Protein AF-A0A9N9HHV9-F1 (afdb_monomer_lite)

Foldseek 3Di:
DDQPPWDFDPVQVVQQAPDDDPQWDDDGGPQQWTAGHQQQDWQRIAHDDDGTPDRNDPGGTDGDPDDDDDDDDDPPCPVPVVPD

Organism: NCBI:txid94023

pLDDT: mean 79.49, std 14.77, range [39.12, 93.81]

Radius of gyration: 15.47 Å; chains: 1; bounding box: 33×30×46 Å

Structure (mmCIF, N/CA/C/O backbone):
data_AF-A0A9N9HHV9-F1
#
_entry.id   AF-A0A9N9HHV9-F1
#
loop_
_atom_site.group_PDB
_atom_site.id
_atom_site.type_symbol
_atom_site.label_atom_id
_atom_site.label_alt_id
_atom_site.label_comp_id
_atom_site.label_asym_id
_atom_site.label_entity_id
_atom_site.label_seq_id
_atom_site.pdbx_PDB_ins_code
_atom_site.Cartn_x
_atom_site.Cartn_y
_atom_site.Cartn_z
_atom_site.occupancy
_atom_site.B_iso_or_equiv
_atom_site.auth_seq_id
_atom_site.auth_comp_id
_atom_site.auth_asym_id
_atom_site.auth_atom_id
_atom_site.pdbx_PDB_model_num
ATOM 1 N N . GLU A 1 1 ? -1.451 15.460 5.845 1.00 44.19 1 GLU A N 1
ATOM 2 C CA . GLU A 1 1 ? -1.711 15.811 4.432 1.00 44.19 1 GLU A CA 1
ATOM 3 C C . GLU A 1 1 ? -0.720 14.984 3.627 1.00 44.19 1 GLU A C 1
ATOM 5 O O . GLU A 1 1 ? 0.322 15.484 3.245 1.00 44.19 1 GLU A O 1
ATOM 10 N N . ASP A 1 2 ? -0.954 13.672 3.506 1.00 45.81 2 ASP A N 1
ATOM 11 C CA . ASP A 1 2 ? 0.135 12.726 3.196 1.00 45.81 2 ASP A CA 1
ATOM 12 C C . ASP A 1 2 ? -0.264 11.712 2.127 1.00 45.81 2 ASP A C 1
ATOM 14 O O . ASP A 1 2 ? -0.046 10.512 2.248 1.00 45.81 2 ASP A O 1
ATOM 18 N N . ALA A 1 3 ? -0.815 12.203 1.019 1.00 48.72 3 ALA A N 1
ATOM 19 C CA . ALA A 1 3 ? -0.873 11.419 -0.210 1.00 48.72 3 ALA A CA 1
ATOM 20 C C . ALA A 1 3 ? 0.490 11.490 -0.926 1.00 48.72 3 ALA A C 1
ATOM 22 O O . ALA A 1 3 ? 0.614 12.056 -2.014 1.00 48.72 3 ALA A O 1
ATOM 23 N N . LYS A 1 4 ? 1.553 10.957 -0.306 1.00 59.12 4 LYS A N 1
ATOM 24 C CA . LYS A 1 4 ? 2.847 10.812 -0.984 1.00 59.12 4 LYS A CA 1
ATOM 25 C C . LYS A 1 4 ? 2.785 9.594 -1.894 1.00 59.12 4 LYS A C 1
ATOM 27 O O . LYS A 1 4 ? 2.952 8.459 -1.461 1.00 59.12 4 LYS A O 1
ATOM 32 N N . LEU A 1 5 ? 2.569 9.838 -3.184 1.00 60.78 5 LEU A N 1
ATOM 33 C CA . LEU A 1 5 ? 2.829 8.843 -4.221 1.00 60.78 5 LEU A CA 1
ATOM 34 C C . LEU A 1 5 ? 4.329 8.513 -4.205 1.00 60.78 5 LEU A C 1
ATOM 36 O O . LEU A 1 5 ? 5.142 9.228 -4.792 1.00 60.78 5 LEU A O 1
ATOM 40 N N . SER A 1 6 ? 4.703 7.451 -3.492 1.00 69.31 6 SER A N 1
ATOM 41 C CA . SER A 1 6 ? 6.087 6.989 -3.445 1.00 69.31 6 SER A CA 1
ATOM 42 C C . SER A 1 6 ? 6.478 6.388 -4.798 1.00 69.31 6 SER A C 1
ATOM 44 O O . SER A 1 6 ? 5.672 5.757 -5.487 1.00 69.31 6 SER A O 1
ATOM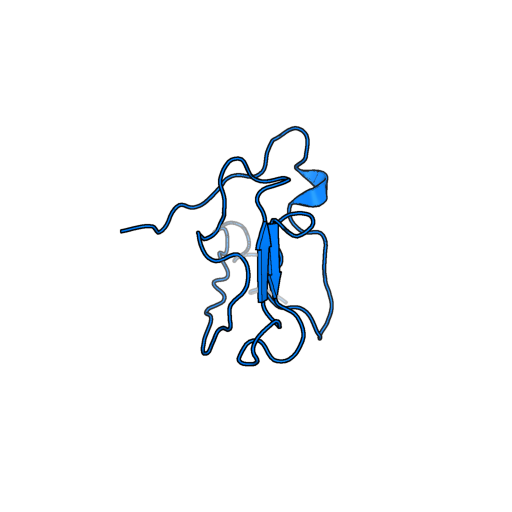 46 N N . ARG A 1 7 ? 7.725 6.611 -5.220 1.00 78.94 7 ARG A N 1
ATOM 47 C CA . ARG A 1 7 ? 8.255 6.097 -6.491 1.00 78.94 7 ARG A CA 1
ATOM 48 C C . ARG A 1 7 ? 9.099 4.861 -6.227 1.00 78.94 7 ARG A C 1
ATOM 50 O O . ARG A 1 7 ? 9.907 4.859 -5.299 1.00 78.94 7 ARG A O 1
ATOM 57 N N . VAL A 1 8 ? 8.989 3.858 -7.099 1.00 80.31 8 VAL A N 1
ATOM 58 C CA . VAL A 1 8 ? 9.907 2.717 -7.051 1.00 80.31 8 VAL A CA 1
ATOM 59 C C . VAL A 1 8 ? 11.327 3.179 -7.384 1.00 80.31 8 VAL A C 1
ATOM 61 O O . VAL A 1 8 ? 11.535 3.989 -8.299 1.00 80.31 8 VAL A O 1
ATOM 64 N N . SER A 1 9 ? 12.319 2.653 -6.667 1.00 80.31 9 SER A N 1
ATOM 65 C CA . SER A 1 9 ? 13.716 2.841 -7.044 1.00 80.31 9 SER A CA 1
ATOM 66 C C . SER A 1 9 ? 13.960 2.258 -8.437 1.00 80.31 9 SER A C 1
ATOM 68 O O . SER A 1 9 ? 13.596 1.115 -8.716 1.00 80.31 9 SER A O 1
ATOM 70 N N . ARG A 1 10 ? 14.633 3.007 -9.323 1.00 80.81 10 ARG A N 1
ATOM 71 C CA . ARG A 1 10 ? 14.956 2.529 -10.685 1.00 80.81 10 ARG A CA 1
ATOM 72 C C . ARG A 1 10 ? 15.680 1.180 -10.666 1.00 80.81 10 ARG A C 1
ATOM 74 O O . ARG A 1 10 ? 15.394 0.323 -11.497 1.00 80.81 10 ARG A O 1
ATOM 81 N N . GLN A 1 11 ? 16.573 0.995 -9.697 1.00 85.81 11 GLN A N 1
ATOM 82 C CA . GLN A 1 11 ? 17.389 -0.210 -9.534 1.00 85.81 11 GLN A CA 1
ATOM 83 C C . GLN A 1 11 ? 16.571 -1.425 -9.075 1.00 85.81 11 GLN A C 1
ATOM 85 O O . GLN A 1 11 ? 16.972 -2.555 -9.329 1.00 85.81 11 GLN A O 1
ATOM 90 N N . ARG A 1 12 ? 15.422 -1.196 -8.428 1.00 83.69 12 ARG A N 1
ATOM 91 C CA . ARG A 1 12 ? 14.544 -2.235 -7.867 1.00 83.69 12 ARG A CA 1
ATOM 92 C C . ARG A 1 12 ? 13.172 -2.282 -8.549 1.00 83.69 12 ARG A C 1
ATOM 94 O O . ARG A 1 12 ? 12.232 -2.879 -8.047 1.00 83.69 12 ARG A O 1
ATOM 101 N N . SER A 1 13 ? 13.060 -1.685 -9.737 1.00 85.25 13 SER A N 1
ATOM 102 C CA . SER A 1 13 ? 11.803 -1.571 -10.493 1.00 85.25 13 SER A CA 1
ATOM 103 C C . SER A 1 13 ? 11.144 -2.913 -10.827 1.00 85.25 13 SER A C 1
ATOM 105 O O . SER A 1 13 ? 9.924 -2.986 -10.938 1.00 85.25 13 SER A O 1
ATOM 107 N N . TYR A 1 14 ? 11.925 -3.987 -10.920 1.00 85.38 14 TYR A N 1
ATOM 108 C CA . TYR A 1 14 ? 11.427 -5.346 -11.125 1.00 85.38 14 TYR A CA 1
ATOM 109 C C . TYR A 1 14 ? 10.660 -5.914 -9.917 1.00 85.38 14 TYR A C 1
ATOM 111 O O . TYR A 1 14 ? 9.919 -6.880 -10.080 1.00 85.38 14 TYR A O 1
ATOM 119 N N . TYR A 1 15 ? 10.788 -5.304 -8.734 1.00 83.88 15 TYR A N 1
ATOM 120 C CA . TYR A 1 15 ? 9.996 -5.630 -7.548 1.00 83.88 15 TYR A CA 1
ATOM 121 C C . TYR A 1 15 ? 8.803 -4.700 -7.334 1.00 83.88 15 TYR A C 1
ATOM 123 O O . TYR A 1 15 ? 8.055 -4.910 -6.390 1.00 83.88 15 TYR A O 1
ATOM 131 N N . ALA A 1 16 ? 8.567 -3.716 -8.214 1.00 83.12 16 ALA A N 1
ATOM 132 C CA . ALA A 1 16 ? 7.506 -2.719 -8.034 1.00 83.12 16 ALA A CA 1
ATOM 133 C C . ALA A 1 16 ? 6.132 -3.334 -7.720 1.00 83.12 16 ALA A C 1
ATOM 135 O O . ALA A 1 16 ? 5.370 -2.757 -6.950 1.00 83.12 16 ALA A O 1
ATOM 136 N N . ILE A 1 17 ? 5.833 -4.499 -8.303 1.00 82.81 17 ILE A N 1
ATOM 137 C CA . ILE A 1 17 ? 4.628 -5.290 -8.043 1.00 82.81 17 ILE A CA 1
ATOM 138 C C . ILE A 1 17 ? 5.056 -6.756 -7.951 1.00 82.81 17 ILE A C 1
ATOM 140 O O . ILE A 1 17 ? 5.277 -7.401 -8.977 1.00 82.81 17 ILE A O 1
ATOM 144 N N . ARG A 1 18 ? 5.220 -7.279 -6.730 1.00 78.62 18 ARG A N 1
ATOM 145 C CA . ARG A 1 18 ? 5.745 -8.639 -6.524 1.00 78.62 18 ARG A CA 1
ATOM 146 C C . ARG A 1 18 ? 4.667 -9.705 -6.360 1.00 78.62 18 ARG A C 1
ATOM 148 O O . ARG A 1 18 ? 4.806 -10.802 -6.897 1.00 78.62 18 ARG A O 1
ATOM 155 N N . PHE A 1 19 ? 3.616 -9.403 -5.606 1.00 76.75 19 PHE A N 1
ATOM 156 C CA . PHE A 1 19 ? 2.568 -10.368 -5.289 1.00 76.75 19 PHE A CA 1
ATOM 157 C C . PHE A 1 19 ? 1.356 -10.162 -6.191 1.00 76.75 19 PHE A C 1
ATOM 159 O O . PHE A 1 19 ? 0.904 -9.039 -6.412 1.00 76.75 19 PHE A O 1
ATOM 166 N N . ASN A 1 20 ? 0.836 -11.268 -6.715 1.00 70.50 20 ASN A N 1
ATOM 167 C CA . ASN A 1 20 ? -0.441 -11.328 -7.404 1.00 70.50 20 ASN A CA 1
ATOM 168 C C . ASN A 1 20 ? -1.178 -12.600 -6.958 1.00 70.50 20 ASN A C 1
ATOM 170 O O . ASN A 1 20 ? -0.559 -13.583 -6.557 1.00 70.50 20 ASN A O 1
ATOM 174 N N . GLY A 1 21 ? -2.505 -12.559 -6.958 1.00 80.44 21 GLY A N 1
ATOM 175 C CA . GLY A 1 21 ? -3.338 -13.663 -6.490 1.00 80.44 21 GLY A CA 1
ATOM 176 C C . GLY A 1 21 ? -4.714 -13.164 -6.079 1.00 80.44 21 GLY A C 1
ATOM 177 O O . GLY A 1 21 ? -4.934 -11.960 -5.972 1.00 80.44 21 GLY A O 1
ATOM 178 N N . ARG A 1 22 ? -5.657 -14.085 -5.873 1.00 84.56 22 ARG A N 1
ATOM 179 C CA . ARG A 1 22 ? -7.024 -13.722 -5.452 1.00 84.56 22 ARG A CA 1
ATOM 180 C C . ARG A 1 22 ? -7.092 -13.345 -3.977 1.00 84.56 22 ARG A C 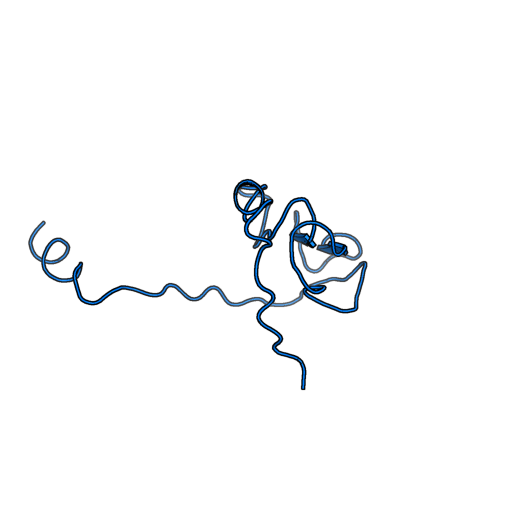1
ATOM 182 O O . ARG A 1 22 ? -8.015 -12.664 -3.557 1.00 84.56 22 ARG A O 1
ATOM 189 N N . GLU A 1 23 ? -6.112 -13.796 -3.215 1.00 86.62 23 GLU A N 1
ATOM 190 C CA . GLU A 1 23 ? -5.924 -13.516 -1.803 1.00 86.62 23 GLU A CA 1
ATOM 191 C 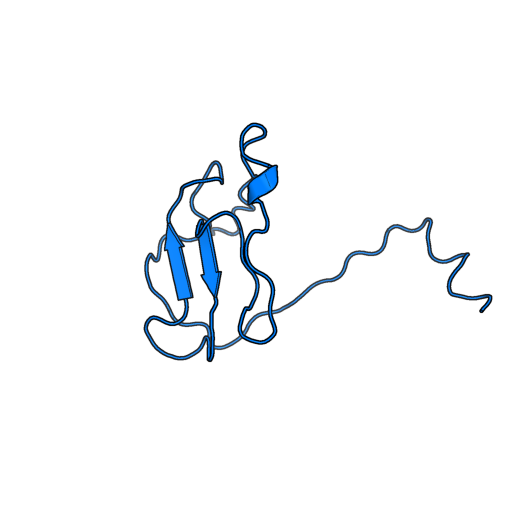C . GLU A 1 23 ? -5.121 -12.236 -1.543 1.00 86.62 23 GLU A C 1
ATOM 193 O O . GLU A 1 23 ? -4.925 -11.887 -0.384 1.00 86.62 23 GLU A O 1
ATOM 198 N N . TYR A 1 24 ? -4.632 -11.553 -2.582 1.00 85.88 24 TYR A N 1
ATOM 199 C CA . TYR A 1 24 ? -3.849 -10.328 -2.442 1.00 85.88 24 TYR A CA 1
ATOM 200 C C . TYR A 1 24 ? -4.627 -9.119 -2.956 1.00 85.88 24 TYR A C 1
ATOM 202 O O . TYR A 1 24 ? -5.292 -9.170 -3.991 1.00 85.88 24 TYR A O 1
ATOM 210 N N . GLY A 1 25 ? -4.515 -8.021 -2.216 1.00 85.19 25 GLY A N 1
ATOM 211 C CA . GLY A 1 25 ? -4.941 -6.700 -2.649 1.00 85.19 25 GLY A CA 1
ATOM 212 C C . GLY A 1 25 ? -3.845 -6.010 -3.464 1.00 85.19 25 GLY A C 1
ATOM 213 O O . GLY A 1 25 ? -2.986 -6.669 -4.056 1.00 85.19 25 GLY A O 1
ATOM 214 N N . PRO A 1 26 ? -3.842 -4.670 -3.498 1.00 7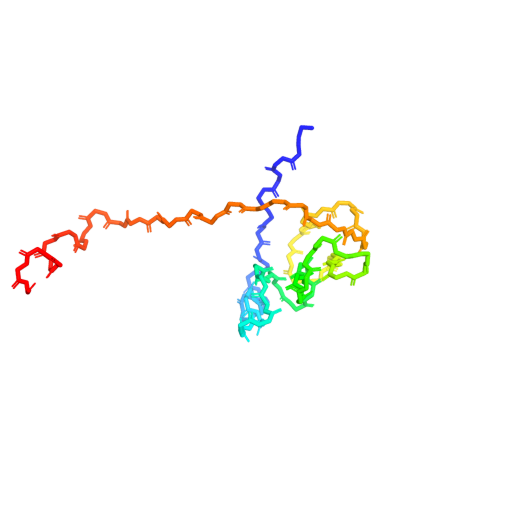9.88 26 PRO A N 1
ATOM 215 C CA . PRO A 1 26 ? -2.694 -3.910 -3.971 1.00 79.88 26 PRO A CA 1
ATOM 216 C C . PRO A 1 26 ? -1.426 -4.307 -3.203 1.00 79.88 26 PRO A C 1
ATOM 218 O O . PRO A 1 26 ? -1.373 -4.232 -1.976 1.00 79.88 26 PRO A O 1
ATOM 221 N N . CYS A 1 27 ? -0.397 -4.718 -3.938 1.00 83.19 27 CYS A N 1
ATOM 222 C CA . CYS A 1 27 ? 0.934 -4.934 -3.395 1.00 83.19 27 CYS A CA 1
ATOM 223 C C . CYS A 1 27 ? 1.929 -4.057 -4.146 1.00 83.19 27 CYS A C 1
ATOM 225 O O . CYS A 1 27 ? 1.945 -4.044 -5.379 1.00 83.19 27 CYS A O 1
ATOM 227 N N . PHE A 1 28 ? 2.753 -3.341 -3.390 1.00 87.19 28 PHE A N 1
ATOM 228 C CA . PHE A 1 28 ? 3.821 -2.501 -3.915 1.00 87.19 28 PHE A CA 1
ATOM 229 C C . PHE A 1 28 ? 5.140 -2.983 -3.336 1.00 87.19 28 PHE A C 1
ATOM 231 O O . PHE A 1 28 ? 5.213 -3.281 -2.143 1.00 87.19 28 PHE A O 1
ATOM 238 N N . GLY A 1 29 ? 6.163 -3.065 -4.179 1.00 86.75 29 GLY A N 1
ATOM 239 C CA . GLY A 1 29 ? 7.459 -3.580 -3.760 1.00 86.75 29 GLY A CA 1
ATOM 240 C C . GLY A 1 29 ? 7.410 -5.053 -3.341 1.00 86.75 29 GLY A C 1
ATOM 241 O O . GLY A 1 29 ? 6.395 -5.756 -3.426 1.00 86.75 29 GLY A O 1
ATOM 242 N N . ASP A 1 30 ? 8.533 -5.509 -2.820 1.00 85.44 30 ASP A N 1
ATOM 243 C CA . ASP A 1 30 ? 8.719 -6.714 -2.045 1.00 85.44 30 ASP A CA 1
ATOM 244 C C . ASP A 1 30 ? 8.417 -6.423 -0.573 1.00 85.44 30 ASP A C 1
ATOM 246 O O . ASP A 1 30 ? 9.303 -6.416 0.279 1.00 85.44 30 ASP A O 1
ATOM 250 N N . LYS A 1 31 ? 7.118 -6.249 -0.286 1.00 83.94 31 LYS A N 1
ATOM 251 C CA . LYS A 1 31 ? 6.537 -5.961 1.042 1.00 83.94 31 LYS A CA 1
ATOM 252 C C . LYS A 1 31 ? 6.540 -4.484 1.453 1.00 83.94 31 LYS A C 1
ATOM 254 O O . LYS A 1 31 ? 6.148 -4.198 2.586 1.00 83.94 31 LYS A O 1
ATOM 259 N N . ASP A 1 32 ? 6.861 -3.556 0.546 1.00 90.06 32 ASP A N 1
ATOM 260 C CA . ASP A 1 32 ? 6.641 -2.121 0.788 1.00 90.06 32 ASP A CA 1
ATOM 261 C C . ASP A 1 32 ? 5.187 -1.816 1.136 1.00 90.06 32 ASP A C 1
ATOM 263 O O . ASP A 1 32 ? 4.924 -1.085 2.085 1.00 90.06 32 ASP A O 1
ATOM 267 N N . LEU A 1 33 ? 4.250 -2.457 0.443 1.00 90.38 33 LEU A N 1
ATOM 268 C CA . LEU A 1 33 ? 2.874 -2.622 0.888 1.00 90.38 33 LEU A CA 1
ATOM 269 C C . LEU A 1 33 ? 2.433 -4.051 0.592 1.00 90.38 33 LEU A C 1
ATOM 271 O O . LEU A 1 33 ? 2.469 -4.493 -0.557 1.00 90.38 33 LEU A O 1
ATOM 275 N N . SER A 1 34 ? 1.960 -4.753 1.616 1.00 90.31 34 SER A N 1
ATOM 276 C CA . SER A 1 34 ? 1.313 -6.054 1.477 1.00 90.31 34 SER A CA 1
ATOM 277 C C . SER A 1 34 ? -0.084 -5.977 2.069 1.00 90.31 34 SER A C 1
ATOM 279 O O . SER A 1 34 ? -0.230 -5.658 3.243 1.00 90.31 34 SER A O 1
ATOM 281 N N . MET A 1 35 ? -1.094 -6.308 1.268 1.00 91.25 35 MET A N 1
ATOM 282 C CA . MET A 1 35 ? -2.481 -6.478 1.698 1.00 91.25 35 MET A CA 1
ATOM 283 C C . MET A 1 35 ? -2.895 -7.904 1.343 1.00 91.25 35 MET A C 1
ATOM 285 O O . MET A 1 35 ? -2.934 -8.253 0.161 1.00 91.25 35 MET A O 1
ATOM 289 N N . LYS A 1 36 ? -3.151 -8.751 2.345 1.00 89.31 36 LYS A N 1
ATOM 290 C CA . LYS A 1 36 ? -3.420 -10.182 2.146 1.00 89.31 36 LYS A CA 1
ATOM 291 C C . LYS A 1 36 ? -4.661 -10.639 2.911 1.00 89.31 36 LYS A C 1
ATOM 293 O O . LYS A 1 36 ? -4.851 -10.283 4.065 1.00 89.31 36 LYS A O 1
ATOM 298 N N . GLY A 1 37 ? -5.461 -11.502 2.294 1.00 89.44 37 GLY A N 1
ATOM 299 C CA . GLY A 1 37 ? -6.641 -12.107 2.902 1.00 89.44 37 GLY A CA 1
ATOM 300 C C . GLY A 1 37 ? -7.763 -11.095 3.123 1.00 89.44 37 GLY A C 1
ATOM 301 O O . GLY A 1 37 ? -8.101 -10.330 2.225 1.00 89.44 37 GLY A O 1
ATOM 302 N N . CYS A 1 38 ? -8.356 -11.114 4.316 1.00 91.38 38 CYS A N 1
ATOM 303 C CA . CYS A 1 38 ? -9.393 -10.165 4.712 1.00 91.38 38 CYS A CA 1
ATOM 304 C C . CYS A 1 38 ? -8.736 -8.905 5.286 1.00 91.38 38 CYS A C 1
ATOM 306 O O . CYS A 1 38 ? -8.367 -8.880 6.455 1.00 91.38 38 CYS A O 1
ATOM 308 N N . PHE A 1 39 ? -8.585 -7.862 4.469 1.00 92.00 39 PHE A N 1
ATOM 309 C CA . PHE A 1 39 ? -7.793 -6.669 4.810 1.00 92.00 39 PHE A CA 1
ATOM 310 C C . PHE A 1 39 ? -8.270 -5.916 6.059 1.00 92.00 39 PHE A C 1
ATOM 312 O O . PHE A 1 39 ? -7.487 -5.188 6.662 1.00 92.00 39 PHE A O 1
ATOM 319 N N . ASN A 1 40 ? -9.523 -6.107 6.472 1.00 93.00 40 ASN A N 1
ATOM 320 C CA . ASN A 1 40 ? -10.097 -5.500 7.670 1.00 93.00 40 ASN A CA 1
ATOM 321 C C . ASN A 1 40 ? -9.709 -6.215 8.980 1.00 93.00 40 ASN A C 1
ATOM 323 O O . ASN A 1 40 ? -10.045 -5.732 10.058 1.00 93.00 40 ASN A O 1
ATOM 327 N N . LEU A 1 41 ? -9.006 -7.350 8.917 1.00 93.81 41 LEU A N 1
ATOM 328 C CA . LEU A 1 41 ? -8.495 -8.030 10.106 1.00 93.81 41 LEU A CA 1
ATOM 329 C C . LEU A 1 41 ? -7.113 -7.494 10.486 1.00 93.81 41 LEU A C 1
ATOM 331 O O . LEU A 1 41 ? -6.266 -7.247 9.624 1.00 93.81 41 LEU A O 1
ATOM 335 N N . GLU A 1 42 ? -6.860 -7.378 11.786 1.00 90.62 42 GLU A N 1
ATOM 336 C CA . GLU A 1 42 ? -5.556 -6.991 12.325 1.00 90.62 42 GLU A CA 1
ATOM 337 C C . GLU A 1 42 ? -4.441 -7.913 11.798 1.00 90.62 42 GLU A C 1
ATOM 339 O O . GLU A 1 42 ? -4.590 -9.135 11.755 1.00 90.62 42 GLU A O 1
ATOM 344 N N . GLY A 1 43 ? -3.323 -7.329 11.358 1.00 88.31 43 GLY A N 1
ATOM 345 C CA . GLY A 1 43 ? -2.187 -8.086 10.817 1.00 88.31 43 GLY A CA 1
ATOM 346 C C . GLY A 1 43 ? -2.307 -8.486 9.343 1.00 88.31 43 GLY A C 1
ATOM 347 O O . GLY A 1 43 ? -1.364 -9.055 8.794 1.00 88.31 43 GLY A O 1
ATOM 348 N N . SER A 1 44 ? -3.427 -8.179 8.684 1.00 92.25 44 SER A N 1
ATOM 349 C CA . SER A 1 44 ? -3.657 -8.529 7.271 1.00 92.25 44 SER A CA 1
ATOM 350 C C . SER A 1 44 ? -2.954 -7.591 6.295 1.00 92.25 44 SER A C 1
ATOM 352 O O . SER A 1 44 ? -2.682 -7.975 5.151 1.00 92.25 44 SER A O 1
ATOM 354 N N . CYS A 1 45 ? -2.644 -6.374 6.747 1.00 93.44 45 CYS A N 1
ATOM 355 C CA . CYS A 1 45 ? -1.893 -5.390 5.986 1.00 93.44 45 CYS A CA 1
ATOM 356 C C . CYS A 1 45 ? -0.605 -5.005 6.718 1.00 93.44 45 CYS A C 1
ATOM 358 O O . CYS A 1 45 ? -0.586 -4.828 7.940 1.00 93.44 45 CYS A O 1
ATOM 360 N N . SER A 1 46 ? 0.475 -4.853 5.957 1.00 92.56 46 SER A N 1
ATOM 361 C CA . SER A 1 46 ? 1.769 -4.412 6.473 1.00 92.56 46 SER A CA 1
ATOM 362 C C . SER A 1 46 ? 2.485 -3.488 5.496 1.00 92.56 46 SER A C 1
ATOM 364 O O . SER A 1 46 ? 2.312 -3.608 4.280 1.00 92.56 46 SER A O 1
ATOM 366 N N . CYS A 1 47 ? 3.337 -2.616 6.025 1.00 91.62 47 CYS A N 1
ATOM 367 C CA . CYS A 1 47 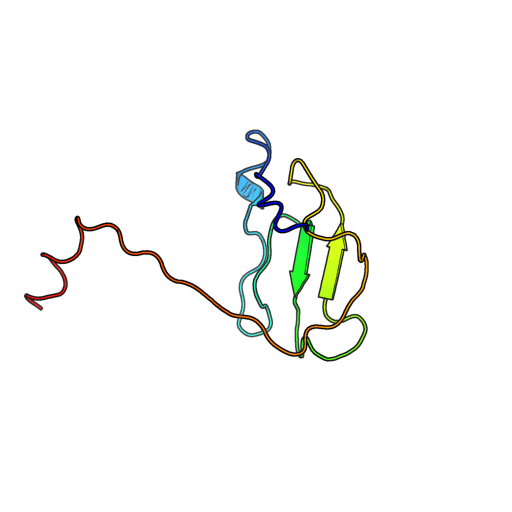? 4.174 -1.707 5.249 1.00 91.62 47 CYS A CA 1
ATOM 368 C C . CYS A 1 47 ? 5.592 -1.664 5.826 1.00 91.62 47 CYS A C 1
ATOM 370 O O . CYS A 1 47 ? 5.785 -1.491 7.031 1.00 91.62 47 CYS A O 1
ATOM 372 N N . GLN A 1 48 ? 6.588 -1.801 4.955 1.00 90.75 48 GLN A N 1
ATOM 373 C CA . GLN A 1 48 ? 7.999 -1.664 5.298 1.00 90.75 48 GLN A CA 1
ATOM 374 C C . GLN A 1 48 ? 8.750 -1.057 4.117 1.00 90.75 48 GLN A C 1
ATOM 376 O O . GLN A 1 48 ? 8.837 -1.676 3.071 1.00 90.75 48 GLN A O 1
ATOM 381 N N . LYS A 1 49 ? 9.382 0.101 4.289 1.00 88.88 49 LYS A N 1
ATOM 382 C CA . LYS A 1 49 ? 10.221 0.685 3.233 1.00 88.88 49 LYS A CA 1
ATOM 383 C C . LYS A 1 49 ? 11.367 -0.264 2.825 1.00 88.88 49 LYS A C 1
ATOM 385 O O . LYS A 1 49 ? 12.233 -0.543 3.658 1.00 88.88 49 LYS A O 1
ATOM 390 N N . ASP A 1 50 ? 11.408 -0.677 1.555 1.00 87.44 50 ASP A N 1
ATOM 391 C CA . ASP A 1 50 ? 12.488 -1.494 0.979 1.00 87.44 50 ASP A CA 1
ATOM 392 C C . ASP A 1 50 ? 12.806 -1.148 -0.495 1.00 87.44 50 ASP A C 1
ATOM 394 O O . ASP A 1 50 ? 13.918 -0.704 -0.812 1.00 87.44 50 ASP A O 1
ATOM 398 N N . ASP A 1 51 ? 11.855 -1.327 -1.416 1.00 87.56 51 ASP A N 1
ATOM 399 C CA . ASP A 1 51 ? 12.039 -1.059 -2.851 1.00 87.56 51 ASP A CA 1
ATOM 400 C C . ASP A 1 51 ? 11.681 0.373 -3.261 1.00 87.56 51 ASP A C 1
ATOM 402 O O . ASP A 1 51 ? 12.225 0.917 -4.236 1.00 87.56 51 ASP A O 1
ATOM 406 N N . TYR A 1 52 ? 10.741 0.983 -2.546 1.00 88.25 52 TYR A N 1
ATOM 407 C CA . TYR A 1 52 ? 10.285 2.340 -2.793 1.00 88.25 52 TYR A CA 1
ATOM 408 C C . TYR A 1 52 ? 11.185 3.361 -2.085 1.00 88.25 52 TYR A C 1
ATOM 410 O O . TYR A 1 52 ? 11.794 3.098 -1.048 1.00 88.25 52 TYR A O 1
ATOM 418 N N . LEU A 1 53 ? 11.304 4.558 -2.672 1.00 87.19 53 LEU A N 1
ATOM 419 C CA . LEU A 1 53 ? 12.169 5.613 -2.124 1.00 87.19 53 LEU A CA 1
ATOM 420 C C . LEU A 1 53 ? 11.714 6.065 -0.732 1.00 87.19 53 LEU A C 1
ATOM 422 O O . LEU A 1 53 ? 12.549 6.335 0.132 1.00 87.19 53 LEU A O 1
ATOM 426 N N . ASP A 1 54 ? 10.402 6.089 -0.518 1.00 86.19 54 ASP A N 1
ATOM 427 C CA . ASP A 1 54 ? 9.752 6.471 0.729 1.00 86.19 54 ASP A CA 1
ATOM 428 C C . ASP A 1 54 ? 8.742 5.406 1.157 1.00 86.19 54 ASP A C 1
ATOM 430 O O . ASP A 1 54 ? 8.201 4.684 0.313 1.00 86.19 54 ASP A O 1
ATOM 434 N N . SER A 1 55 ? 8.473 5.339 2.464 1.00 86.94 55 SER A N 1
ATOM 435 C CA . SER A 1 55 ? 7.412 4.483 2.998 1.00 86.94 55 SER A CA 1
ATOM 436 C C . SER A 1 55 ? 6.064 4.891 2.407 1.00 86.94 55 SER A C 1
ATOM 438 O O . SER A 1 55 ? 5.794 6.080 2.240 1.00 86.94 55 SER A O 1
ATOM 440 N N . ILE A 1 56 ? 5.222 3.908 2.096 1.00 85.06 56 ILE A N 1
ATOM 441 C CA . ILE A 1 56 ? 3.889 4.143 1.523 1.00 85.06 56 ILE A CA 1
ATOM 442 C C . ILE A 1 56 ? 2.930 4.673 2.595 1.00 85.06 56 ILE A C 1
ATOM 444 O O . ILE A 1 56 ? 2.076 5.507 2.313 1.00 85.06 56 ILE A O 1
ATOM 448 N N . THR A 1 57 ? 3.107 4.215 3.832 1.00 85.44 57 THR A N 1
ATOM 449 C CA . THR A 1 57 ? 2.429 4.712 5.030 1.00 85.44 57 THR A CA 1
ATOM 450 C C . THR A 1 57 ? 3.385 4.658 6.225 1.00 85.44 57 THR A C 1
ATOM 452 O O . THR A 1 57 ? 4.416 3.982 6.179 1.00 85.44 57 THR A O 1
ATOM 455 N N . GLU A 1 58 ? 3.071 5.381 7.295 1.00 86.94 58 GLU A N 1
ATOM 456 C CA . GLU A 1 58 ? 3.825 5.341 8.554 1.00 86.94 58 GLU A CA 1
ATOM 457 C C . GLU A 1 58 ? 3.483 4.101 9.399 1.00 86.94 58 GLU A C 1
ATOM 459 O O . GLU A 1 58 ? 4.286 3.665 10.223 1.00 86.94 58 GLU A O 1
ATOM 464 N N . SER A 1 59 ? 2.306 3.502 9.186 1.00 90.06 59 SER A N 1
ATOM 465 C CA . SER A 1 59 ? 1.849 2.323 9.926 1.00 90.06 59 SER A CA 1
ATOM 466 C C . SER A 1 59 ? 2.510 1.046 9.413 1.00 90.06 59 SER A C 1
ATOM 468 O O . SER A 1 59 ? 2.337 0.671 8.258 1.00 90.06 59 SER A O 1
ATOM 470 N N . THR A 1 60 ? 3.218 0.325 10.280 1.00 91.62 60 THR A N 1
ATOM 471 C CA . THR A 1 60 ? 3.894 -0.930 9.907 1.00 91.62 60 THR A CA 1
ATOM 472 C C . THR A 1 60 ? 2.941 -2.116 9.796 1.00 91.62 60 THR A C 1
ATOM 474 O O . THR A 1 60 ? 3.135 -2.978 8.942 1.00 91.62 60 THR A O 1
ATOM 477 N N . ILE A 1 61 ? 1.906 -2.149 10.637 1.00 93.38 61 ILE A N 1
ATOM 478 C CA . ILE A 1 61 ? 0.832 -3.144 10.650 1.00 93.38 61 ILE A CA 1
ATOM 479 C C . ILE A 1 61 ? -0.487 -2.389 10.788 1.00 93.38 61 ILE A C 1
ATOM 481 O O . ILE A 1 61 ? -0.595 -1.493 11.624 1.00 93.38 61 ILE A O 1
ATOM 485 N N . PHE A 1 62 ? -1.470 -2.727 9.959 1.00 91.94 62 PHE A N 1
ATOM 486 C CA . PHE A 1 62 ? -2.770 -2.061 9.960 1.00 91.94 62 PHE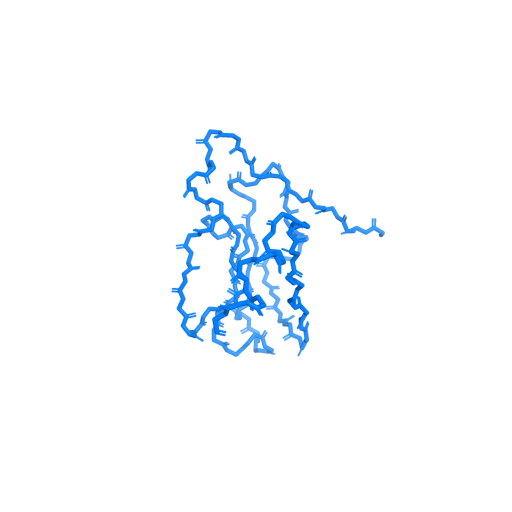 A CA 1
ATOM 487 C C . PHE A 1 62 ? -3.862 -2.954 9.361 1.00 91.94 62 PHE A C 1
ATOM 489 O O . PHE A 1 62 ? -3.589 -4.030 8.825 1.00 91.94 62 PHE A O 1
ATOM 496 N N . SER A 1 63 ? -5.103 -2.495 9.472 1.00 93.38 63 SER A N 1
ATOM 497 C CA . SER A 1 63 ? -6.262 -3.026 8.762 1.00 93.38 63 SER A CA 1
ATOM 498 C C . SER A 1 63 ? -6.844 -1.945 7.851 1.00 93.38 63 SER A C 1
ATOM 500 O O . SER A 1 63 ? -6.610 -0.751 8.045 1.00 93.38 63 SER A O 1
ATOM 502 N N . VAL A 1 64 ? -7.562 -2.369 6.818 1.00 90.69 64 VAL A N 1
ATOM 503 C CA . VAL A 1 64 ? -8.201 -1.494 5.834 1.00 90.69 64 VAL A CA 1
ATOM 504 C C . VAL A 1 64 ? -9.663 -1.897 5.711 1.00 90.69 64 VAL A C 1
ATOM 506 O O . VAL A 1 64 ? -9.955 -3.026 5.317 1.00 90.69 64 VAL A O 1
ATOM 509 N N . ASP A 1 65 ? -10.562 -0.970 6.034 1.00 91.19 65 ASP A N 1
ATOM 510 C CA . ASP A 1 65 ? -12.008 -1.179 5.910 1.00 91.19 65 ASP A CA 1
ATOM 511 C C . ASP A 1 65 ? -12.475 -1.067 4.453 1.00 91.19 65 ASP A C 1
ATOM 513 O O . ASP A 1 65 ? -13.314 -1.845 4.001 1.00 91.19 65 ASP A O 1
ATOM 517 N N . GLU A 1 66 ? -11.896 -0.129 3.699 1.00 88.25 66 GLU A N 1
ATOM 518 C CA . GLU A 1 66 ? -12.261 0.158 2.313 1.00 88.25 66 GLU A CA 1
ATOM 519 C C . GLU A 1 66 ? -11.038 0.599 1.495 1.00 88.25 66 GLU A C 1
ATOM 521 O O . GLU A 1 66 ? -10.131 1.258 2.007 1.00 88.25 66 GLU A O 1
ATOM 526 N N . TYR A 1 67 ? -11.005 0.232 0.210 1.00 85.38 67 TYR A N 1
ATOM 527 C CA . TYR A 1 67 ? -10.021 0.735 -0.747 1.00 85.38 67 TYR A CA 1
ATOM 528 C C . TYR A 1 67 ? -10.642 0.891 -2.137 1.00 85.38 67 TYR A C 1
ATOM 530 O O . TYR A 1 67 ? -11.499 0.109 -2.548 1.00 85.38 67 TYR A O 1
ATOM 538 N N . GLU A 1 68 ? -10.144 1.863 -2.897 1.00 84.69 68 GLU A N 1
ATOM 539 C CA . GLU A 1 68 ? -10.580 2.116 -4.268 1.00 84.69 68 GLU A CA 1
ATOM 540 C C . GLU A 1 68 ? -9.494 1.715 -5.273 1.00 84.69 68 GLU A C 1
ATOM 542 O O . GLU A 1 68 ? -8.300 1.944 -5.064 1.00 84.69 68 GLU A O 1
ATOM 547 N N . LYS A 1 69 ? -9.905 1.128 -6.405 1.00 80.75 69 LYS A N 1
ATOM 548 C CA . LYS A 1 69 ? -9.010 0.810 -7.524 1.00 80.75 69 LYS A CA 1
ATOM 549 C C . LYS A 1 69 ? -9.385 1.635 -8.749 1.00 80.75 69 LYS A C 1
ATOM 551 O O . LYS A 1 69 ? -10.422 1.413 -9.368 1.00 80.75 69 LYS A O 1
ATOM 556 N N . LEU A 1 70 ? -8.488 2.534 -9.136 1.00 80.69 70 LEU A N 1
ATOM 557 C CA . LEU A 1 70 ? -8.643 3.389 -10.310 1.00 80.69 70 LEU A CA 1
ATOM 558 C C . LEU A 1 70 ? -7.927 2.757 -11.512 1.00 80.69 70 LEU A C 1
ATOM 560 O O . LEU A 1 70 ? -6.759 2.376 -11.421 1.00 80.69 70 LEU A O 1
ATOM 564 N N . HIS A 1 71 ? -8.620 2.650 -12.648 1.00 77.06 71 HIS A N 1
ATOM 565 C CA . HIS A 1 71 ? -8.019 2.256 -13.924 1.00 77.06 71 HIS A CA 1
ATOM 566 C C . HIS A 1 71 ? -7.889 3.486 -14.824 1.00 77.06 71 HIS A C 1
ATOM 568 O O . HIS A 1 71 ? -8.880 4.149 -15.123 1.00 77.06 71 HIS A O 1
ATOM 574 N N . CYS A 1 72 ? -6.670 3.774 -15.274 1.00 75.06 72 CYS A N 1
ATOM 575 C CA . CYS A 1 72 ? -6.405 4.846 -16.227 1.00 75.06 72 CYS A CA 1
ATOM 576 C C . CYS A 1 72 ? -6.297 4.265 -17.639 1.00 75.06 72 CYS A C 1
ATOM 578 O O . CYS A 1 72 ? -5.481 3.374 -17.882 1.00 75.06 72 CYS A O 1
ATOM 580 N N . PHE A 1 73 ? -7.076 4.800 -18.574 1.00 77.69 73 PHE A N 1
ATOM 581 C CA . PHE A 1 73 ? -6.984 4.461 -19.992 1.00 77.69 73 PHE A CA 1
ATOM 582 C C . PHE A 1 73 ? -6.241 5.573 -20.736 1.00 77.69 73 PHE A C 1
ATOM 584 O O . PHE A 1 73 ? -6.524 6.758 -20.550 1.00 77.69 73 PHE A O 1
ATOM 591 N N . THR A 1 74 ? -5.269 5.209 -21.572 1.00 72.69 74 THR A N 1
ATOM 592 C CA . THR A 1 74 ? -4.661 6.149 -22.517 1.00 72.69 74 THR A CA 1
ATOM 593 C C . THR A 1 74 ? -5.565 6.277 -23.742 1.00 72.69 74 THR A C 1
ATOM 595 O O . THR A 1 74 ? -6.012 5.270 -24.292 1.00 72.69 74 THR A O 1
ATOM 598 N N . LYS A 1 75 ? -5.806 7.516 -24.196 1.00 65.56 75 LYS A N 1
ATOM 599 C CA . LYS A 1 75 ? -6.718 7.846 -25.314 1.00 65.56 75 LYS A CA 1
ATOM 600 C C . LYS A 1 75 ? -6.398 7.153 -26.653 1.00 65.56 75 LYS A C 1
ATOM 602 O O . LYS A 1 75 ? -7.193 7.238 -27.578 1.00 65.56 75 LYS A O 1
ATOM 607 N N . GLU A 1 76 ? -5.261 6.468 -26.784 1.00 59.62 76 GLU A N 1
ATOM 608 C CA . GLU A 1 76 ? -4.886 5.744 -28.009 1.00 59.62 76 GLU A CA 1
ATOM 609 C C . GLU A 1 76 ? -5.575 4.377 -28.179 1.00 59.62 76 GLU A C 1
ATOM 611 O O . GLU A 1 76 ? -5.557 3.835 -29.281 1.00 59.62 76 GLU A O 1
ATOM 616 N N . LYS A 1 77 ? -6.198 3.801 -27.138 1.00 50.69 77 LYS A N 1
ATOM 617 C CA . LYS A 1 77 ? -6.808 2.454 -27.226 1.00 50.69 77 LYS A CA 1
ATOM 618 C C . LYS A 1 77 ? -8.318 2.425 -27.478 1.00 50.69 77 LYS A C 1
ATOM 620 O O . LYS A 1 77 ? -8.852 1.347 -27.737 1.00 50.69 77 LYS A O 1
ATOM 625 N N . ASP A 1 78 ? -8.990 3.574 -27.500 1.00 50.59 78 ASP A N 1
ATOM 626 C CA . ASP A 1 78 ? -10.442 3.632 -27.727 1.00 50.59 78 ASP A CA 1
ATOM 627 C C . ASP A 1 78 ? -10.852 3.255 -29.164 1.00 50.59 78 ASP A C 1
ATOM 629 O O . ASP A 1 78 ? -12.000 2.881 -29.390 1.00 50.59 78 ASP A O 1
ATOM 633 N N . LEU A 1 79 ? -9.929 3.259 -30.138 1.00 48.56 79 LEU A N 1
ATOM 634 C CA . LEU A 1 79 ? -10.249 2.879 -31.523 1.00 48.56 79 LEU A CA 1
ATOM 635 C C . LEU A 1 79 ? -10.309 1.361 -31.773 1.00 48.56 79 LEU A C 1
ATOM 637 O O . LEU A 1 79 ? -10.952 0.929 -32.729 1.00 48.56 79 LEU A O 1
ATOM 641 N N . ILE A 1 80 ? -9.638 0.547 -30.950 1.00 52.44 80 ILE A N 1
ATOM 642 C CA . ILE A 1 80 ? -9.534 -0.907 -31.185 1.00 52.44 80 ILE A CA 1
ATOM 643 C C . ILE A 1 80 ? -10.631 -1.670 -30.427 1.00 52.44 80 ILE A C 1
ATOM 645 O O . ILE A 1 80 ? -11.111 -2.688 -30.913 1.00 52.44 80 ILE A O 1
ATOM 649 N N . CYS A 1 81 ? -11.095 -1.157 -29.284 1.00 45.09 81 CYS A N 1
ATOM 650 C CA . CYS A 1 81 ? -12.101 -1.834 -28.457 1.00 45.09 81 CYS A CA 1
ATOM 651 C C . CYS A 1 81 ? -13.564 -1.484 -28.797 1.00 45.09 81 CYS A C 1
ATOM 653 O O . CYS A 1 81 ? -14.460 -2.020 -28.155 1.00 45.09 81 CYS A O 1
ATOM 655 N N . GLN A 1 82 ? -13.826 -0.601 -29.771 1.00 46.09 82 GLN A N 1
ATOM 656 C CA . GLN A 1 82 ? -15.191 -0.285 -30.238 1.00 46.09 82 GLN A CA 1
ATOM 657 C C . GLN A 1 82 ? -15.576 -0.987 -31.557 1.00 46.09 82 GLN A C 1
ATOM 659 O O . GLN A 1 82 ? -16.697 -0.815 -32.022 1.00 46.09 82 GLN A O 1
ATOM 664 N N . ASN A 1 83 ? -14.672 -1.774 -32.156 1.00 41.53 83 ASN A N 1
ATOM 665 C CA . ASN A 1 83 ? -14.890 -2.463 -33.439 1.00 41.53 83 ASN A CA 1
ATOM 666 C C . ASN A 1 83 ? -14.721 -3.998 -33.361 1.00 41.53 83 ASN A C 1
ATOM 668 O O . ASN A 1 83 ? -14.449 -4.628 -34.384 1.00 41.53 83 ASN A O 1
ATOM 672 N N . LEU A 1 84 ? -14.866 -4.602 -32.176 1.00 39.12 84 LEU A N 1
ATOM 673 C CA . LEU A 1 84 ? -14.918 -6.060 -31.991 1.00 39.12 84 LEU A CA 1
ATOM 674 C C . LEU A 1 84 ? -16.169 -6.465 -31.214 1.00 39.12 84 LEU A C 1
ATOM 676 O O . LEU A 1 84 ? -16.448 -5.807 -30.188 1.00 39.12 84 LEU A O 1
#

Secondary structure (DSSP, 8-state):
-----PPBPGGGGGGSB---STTB---BBTTTEEEBSSTTSTTSEEE--SSBSS-S-S-SEE--S------PPPTTSTTTTT--

Sequence (84 aa):
EDAKLSRVSRQRSYYAIRFNGREYGPCFGDKDLSMKGCFNLEGSCSCQKDDYLDSITESTIFSVDEYEKLHCFTKEKDLICQNL